Protein AF-A0A3C2DFT2-F1 (afdb_monomer_lite)

Foldseek 3Di:
DDDPPPPPPPPPPDVVVVVVVVVVVVVVCVVCVVVVVVVVCCQAPDPDPPDRPDGDNVVVVVCVVDPVNVVVVVVVVVCVVVVVVVCCVVVVVVVCCLPPPDDPCNVVVPD

pLDDT: mean 82.18, std 14.07, range [43.5, 98.31]

Sequence (111 aa):
MAKGVARSTAEPMGWSKWLLRGHSALVYAFFYAPIAVLTFYSFNESQVVGRWTGFSMRWYGDFLENDNVQQSIWVSVKVCIASTLISVVLGTLAALSIERFRWWGQKAFDA

Secondary structure (DSSP, 8-state):
--------S----THHHHHHHHHHHHHHHHHHHHHHHHHHHHTB--SSTT----B--HHHHHHHH-HHHHHHHHHHHHHHHHHHHHHHHHHHHHHHHHHH---GGGGGT--

Radius of gyration: 25.53 Å; chains: 1; bounding box: 52×27×71 Å

Structure (mmCIF, N/CA/C/O backbone):
data_AF-A0A3C2DFT2-F1
#
_entry.id   AF-A0A3C2DFT2-F1
#
loop_
_atom_site.group_PDB
_atom_site.id
_atom_site.type_symbol
_atom_site.label_atom_id
_atom_site.label_alt_id
_atom_site.label_comp_id
_atom_site.label_asym_id
_atom_site.label_entity_id
_atom_site.label_seq_id
_atom_site.pdbx_PDB_ins_code
_atom_site.Cartn_x
_atom_site.Cartn_y
_atom_site.Cartn_z
_atom_site.occupancy
_atom_site.B_iso_or_equiv
_atom_site.auth_seq_id
_atom_site.auth_comp_id
_atom_site.auth_asym_id
_atom_site.auth_atom_id
_atom_site.pdbx_PDB_model_num
ATOM 1 N N . MET A 1 1 ? 0.767 9.562 -50.059 1.00 43.50 1 MET A N 1
ATOM 2 C CA . MET A 1 1 ? 0.493 8.150 -49.710 1.00 43.50 1 MET A CA 1
ATOM 3 C C . MET A 1 1 ? 0.333 8.041 -48.200 1.00 43.50 1 MET A C 1
ATOM 5 O O . MET A 1 1 ? 1.326 8.040 -47.486 1.00 43.50 1 MET A O 1
ATOM 9 N N . ALA A 1 2 ? -0.907 8.036 -47.709 1.00 45.59 2 ALA A N 1
ATOM 10 C CA . ALA A 1 2 ? -1.207 7.870 -46.289 1.00 45.59 2 ALA A CA 1
ATOM 11 C C . ALA A 1 2 ? -1.118 6.379 -45.937 1.00 45.59 2 ALA A C 1
ATOM 13 O O . ALA A 1 2 ? -1.945 5.586 -46.382 1.00 45.59 2 ALA A O 1
ATOM 14 N N . LYS A 1 3 ? -0.091 5.983 -45.179 1.00 51.78 3 LYS A N 1
ATOM 15 C CA . LYS A 1 3 ? -0.032 4.643 -44.589 1.00 51.78 3 LYS A CA 1
ATOM 16 C C . LYS A 1 3 ? -1.138 4.560 -43.542 1.00 51.78 3 LYS A C 1
ATOM 18 O O . LYS A 1 3 ? -1.062 5.214 -42.505 1.00 51.78 3 LYS A O 1
ATOM 23 N N . GLY A 1 4 ? -2.179 3.793 -43.860 1.00 53.94 4 GLY A N 1
ATOM 24 C CA . GLY A 1 4 ? -3.237 3.445 -42.927 1.00 53.94 4 GLY A CA 1
ATOM 25 C C . GLY A 1 4 ? -2.618 2.805 -41.694 1.00 53.94 4 GLY A C 1
ATOM 26 O O . GLY A 1 4 ? -1.952 1.775 -41.787 1.00 53.94 4 GLY A O 1
ATOM 27 N N . VAL A 1 5 ? -2.817 3.452 -40.548 1.00 64.12 5 VAL A N 1
ATOM 28 C CA . VAL A 1 5 ? -2.613 2.852 -39.234 1.00 64.12 5 VAL A CA 1
ATOM 29 C C . VAL A 1 5 ? -3.442 1.577 -39.233 1.00 64.12 5 VAL A C 1
ATOM 31 O O . VAL A 1 5 ? -4.671 1.641 -39.288 1.00 64.12 5 VAL A O 1
ATOM 34 N N . ALA A 1 6 ? -2.769 0.429 -39.251 1.00 58.09 6 ALA A N 1
ATOM 35 C CA . ALA A 1 6 ? -3.410 -0.855 -39.062 1.00 58.09 6 ALA A CA 1
ATOM 36 C C . ALA A 1 6 ? -4.126 -0.789 -37.711 1.00 58.09 6 ALA A C 1
ATOM 38 O O . ALA A 1 6 ? -3.504 -0.866 -36.652 1.00 58.09 6 ALA A O 1
ATOM 39 N N . ARG A 1 7 ? -5.442 -0.554 -37.746 1.00 57.59 7 ARG A N 1
ATOM 40 C CA . ARG A 1 7 ? -6.301 -0.780 -36.592 1.00 57.59 7 ARG A CA 1
ATOM 41 C C . ARG A 1 7 ? -6.081 -2.240 -36.238 1.00 57.59 7 ARG A C 1
ATOM 43 O O . ARG A 1 7 ? -6.345 -3.100 -37.068 1.00 57.59 7 ARG A O 1
ATOM 50 N N . SER A 1 8 ? -5.536 -2.499 -35.057 1.00 57.75 8 SER A N 1
ATOM 51 C CA . SER A 1 8 ? -5.474 -3.842 -34.494 1.00 57.75 8 SER A CA 1
ATOM 52 C C . SER A 1 8 ? -6.906 -4.383 -34.450 1.00 57.75 8 SER A C 1
ATOM 54 O O . SER A 1 8 ? -7.726 -3.969 -33.632 1.00 57.75 8 SER A O 1
ATOM 56 N N . THR A 1 9 ? -7.254 -5.201 -35.441 1.00 58.59 9 THR A N 1
ATOM 57 C CA . THR A 1 9 ? -8.595 -5.716 -35.739 1.00 58.59 9 THR A CA 1
ATOM 58 C C . THR A 1 9 ? -8.927 -6.903 -34.844 1.00 58.59 9 THR A C 1
ATOM 60 O O . THR A 1 9 ? -9.213 -7.999 -35.316 1.00 58.59 9 THR A O 1
ATOM 63 N N . ALA A 1 10 ? -8.901 -6.677 -33.536 1.00 61.44 10 ALA A N 1
ATOM 64 C CA . ALA A 1 10 ? -9.482 -7.580 -32.553 1.00 61.44 10 ALA A CA 1
ATOM 65 C C . ALA A 1 10 ? -10.245 -6.756 -31.512 1.00 61.44 10 ALA A C 1
ATOM 67 O O . ALA A 1 10 ? -9.989 -6.824 -30.317 1.00 61.44 10 ALA A O 1
ATOM 68 N N . GLU A 1 11 ? -11.181 -5.930 -31.975 1.00 62.62 11 GLU A N 1
ATOM 69 C CA . GLU A 1 11 ? -12.261 -5.457 -31.117 1.00 62.62 11 GLU A CA 1
ATOM 70 C C . GLU A 1 11 ? -13.265 -6.615 -30.990 1.00 62.62 11 GLU A C 1
ATOM 72 O O . GLU A 1 11 ? -13.957 -6.902 -31.971 1.00 62.62 11 GLU A O 1
ATOM 77 N N . PRO A 1 12 ? -13.364 -7.317 -29.843 1.00 57.88 12 PRO A N 1
ATOM 78 C CA . PRO A 1 12 ? -14.347 -8.382 -29.697 1.00 57.88 12 PRO A CA 1
ATOM 79 C C . PRO A 1 12 ? -15.749 -7.818 -29.957 1.00 57.88 12 PRO A C 1
ATOM 81 O O . PRO A 1 12 ? -16.151 -6.820 -29.365 1.00 57.88 12 PRO A O 1
ATOM 84 N N . MET A 1 13 ? -16.506 -8.403 -30.878 1.00 67.06 13 MET A N 1
ATOM 85 C CA . MET A 1 13 ? -17.833 -7.891 -31.225 1.00 67.06 13 MET A CA 1
ATOM 86 C C . MET A 1 13 ? -18.809 -8.051 -30.042 1.00 67.06 13 MET A C 1
ATOM 88 O O . MET A 1 13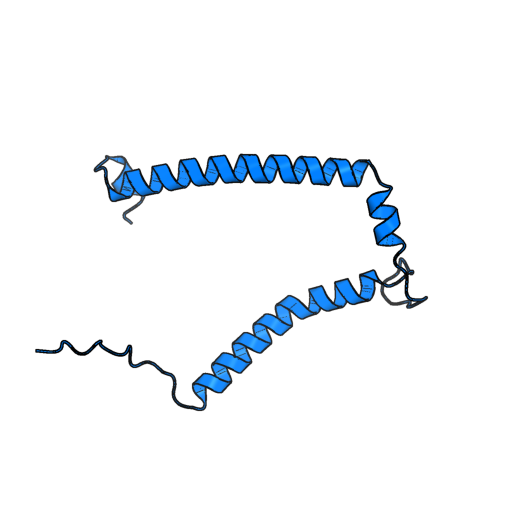 ? -18.899 -9.120 -29.438 1.00 67.06 13 MET A O 1
ATOM 92 N N . GLY A 1 14 ? -19.528 -6.965 -29.719 1.00 71.06 14 GLY A N 1
ATOM 93 C CA . GLY A 1 14 ? -20.730 -6.879 -28.870 1.00 71.06 14 GLY A CA 1
ATOM 94 C C . GLY A 1 14 ? -20.731 -7.672 -27.556 1.00 71.06 14 GLY A C 1
ATOM 95 O O . GLY A 1 14 ? -20.453 -7.128 -26.488 1.00 71.06 14 GLY A O 1
ATOM 96 N N . TRP A 1 15 ? -21.092 -8.954 -27.634 1.00 74.38 15 TRP A N 1
ATOM 97 C CA . TRP A 1 15 ? -21.249 -9.858 -26.490 1.00 74.38 15 TRP A CA 1
ATOM 98 C C . TRP A 1 15 ? -19.935 -10.249 -25.822 1.00 74.38 15 TRP A C 1
ATOM 100 O O . TRP A 1 15 ? -19.880 -10.340 -24.598 1.00 74.38 15 TRP A O 1
ATOM 110 N N . SER A 1 16 ? -18.855 -10.416 -26.588 1.00 76.69 16 SER A N 1
ATOM 111 C CA . SER A 1 16 ? -17.560 -10.759 -25.995 1.00 76.69 16 SER A CA 1
ATOM 112 C C . SER A 1 16 ? -17.008 -9.602 -25.146 1.00 76.69 16 SER A C 1
ATOM 114 O O . SER A 1 16 ? -16.476 -9.854 -24.069 1.00 76.69 16 SER A O 1
ATOM 116 N N . LYS A 1 17 ? -17.252 -8.333 -25.522 1.00 79.75 17 LYS A N 1
ATOM 117 C CA . LYS A 1 17 ? -16.929 -7.161 -24.678 1.00 79.75 17 LYS A CA 1
ATOM 118 C C . LYS A 1 17 ? -17.673 -7.183 -23.343 1.00 79.75 17 LYS A C 1
ATOM 120 O O . LYS A 1 17 ? -17.085 -6.841 -22.322 1.00 79.75 17 LYS A O 1
ATOM 125 N N . TRP A 1 18 ? -18.946 -7.576 -23.341 1.00 82.44 18 TRP A N 1
ATOM 126 C CA . TRP A 1 18 ? -19.739 -7.683 -22.114 1.00 82.44 18 TRP A CA 1
ATOM 127 C C . TRP A 1 18 ? -19.280 -8.836 -21.225 1.00 82.44 18 TRP A C 1
ATOM 129 O O . TRP A 1 18 ? -19.155 -8.644 -20.019 1.00 82.44 18 TRP A O 1
ATOM 139 N N . LEU A 1 19 ? -18.949 -9.989 -21.809 1.00 88.19 19 LEU A N 1
ATOM 140 C CA . LEU A 1 19 ? -18.393 -11.125 -21.071 1.00 88.19 19 LEU A CA 1
ATOM 141 C C . LEU A 1 19 ? -17.013 -10.810 -20.484 1.00 88.19 19 LEU A C 1
ATOM 143 O O . LEU A 1 19 ? -16.780 -11.082 -19.311 1.00 88.19 19 LEU A O 1
ATOM 147 N N . LEU A 1 20 ? -16.123 -10.179 -21.256 1.00 87.19 20 LEU A N 1
ATOM 148 C CA . LEU A 1 20 ? -14.805 -9.737 -20.786 1.00 87.19 20 LEU A CA 1
ATOM 149 C C . LEU A 1 20 ? -14.933 -8.719 -19.646 1.00 87.19 20 LEU A C 1
ATOM 151 O O . LEU A 1 20 ? -14.286 -8.868 -18.615 1.00 87.19 20 LEU A O 1
ATOM 155 N N . ARG A 1 21 ? -15.815 -7.721 -19.791 1.00 88.25 21 ARG A N 1
ATOM 156 C CA . ARG A 1 21 ? -16.093 -6.735 -18.735 1.00 88.25 21 ARG A CA 1
ATOM 157 C C . ARG A 1 21 ? -16.679 -7.376 -17.484 1.00 88.25 21 ARG A C 1
ATOM 159 O O . ARG A 1 21 ? -16.240 -7.049 -16.388 1.00 88.25 21 ARG A O 1
ATOM 166 N N . GLY A 1 22 ? -17.637 -8.286 -17.649 1.00 94.06 22 GLY A N 1
ATOM 167 C CA . GLY A 1 22 ? -18.234 -9.038 -16.548 1.00 94.06 22 GLY A CA 1
ATOM 168 C C . GLY A 1 22 ? -17.198 -9.887 -15.818 1.00 94.06 22 GLY A C 1
ATOM 169 O O . GLY A 1 22 ? -17.131 -9.844 -14.596 1.00 94.06 22 GLY A O 1
ATOM 170 N N . HIS A 1 23 ? -16.334 -10.586 -16.558 1.00 93.94 23 HIS A N 1
ATOM 171 C CA . HIS A 1 23 ? -15.244 -11.372 -15.988 1.00 93.94 23 HIS A CA 1
ATOM 172 C C . HIS A 1 23 ? -14.261 -10.497 -15.203 1.00 93.94 23 HIS A C 1
ATOM 174 O O . HIS A 1 23 ? -14.011 -10.776 -14.035 1.00 93.94 23 HIS A O 1
ATOM 180 N N . SER A 1 24 ? -13.757 -9.406 -15.789 1.00 93.19 24 SER A N 1
ATOM 181 C CA . SER A 1 24 ? -12.868 -8.478 -15.082 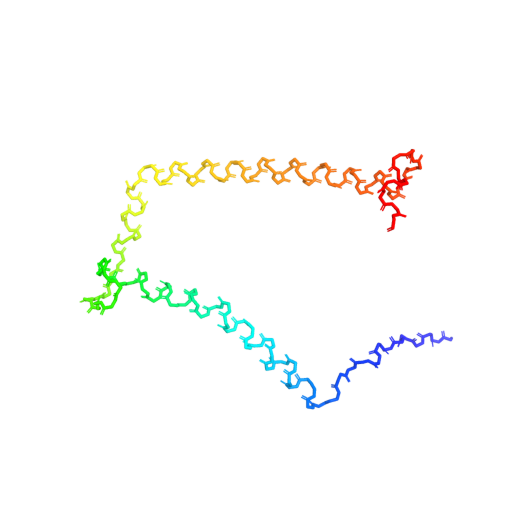1.00 93.19 24 SER A CA 1
ATOM 182 C C . SER A 1 24 ? -13.530 -7.891 -13.834 1.00 93.19 24 SER A C 1
ATOM 184 O O . SER A 1 24 ? -12.907 -7.854 -12.779 1.00 93.19 24 SER A O 1
ATOM 186 N N . ALA A 1 25 ? -14.800 -7.483 -13.921 1.00 94.88 25 ALA A N 1
ATOM 187 C CA . ALA A 1 25 ? -15.547 -6.971 -12.774 1.00 94.88 25 ALA A CA 1
ATOM 188 C C . ALA A 1 25 ? -15.692 -8.023 -11.665 1.00 94.88 25 ALA A C 1
ATOM 190 O O . ALA A 1 25 ? -15.545 -7.688 -10.495 1.00 94.88 25 ALA A O 1
ATOM 191 N N . LEU A 1 26 ? -15.925 -9.288 -12.020 1.00 96.25 26 LEU A N 1
ATOM 192 C CA . LEU A 1 26 ? -16.045 -10.388 -11.065 1.00 96.25 26 LEU A CA 1
ATOM 193 C C . LEU A 1 26 ? -14.700 -10.711 -10.403 1.00 96.25 26 LEU A C 1
ATOM 195 O O . LEU A 1 26 ? -14.652 -10.915 -9.194 1.00 96.25 26 LEU A O 1
ATOM 199 N N . VAL A 1 27 ? -13.604 -10.673 -11.165 1.00 95.81 27 VAL A N 1
ATOM 200 C CA . VAL A 1 27 ? -12.241 -10.810 -10.631 1.00 95.81 27 VAL A CA 1
ATOM 201 C C . VAL A 1 27 ? -11.942 -9.688 -9.636 1.00 95.81 27 VAL A C 1
ATOM 203 O O . VAL A 1 27 ? -11.522 -9.965 -8.514 1.00 95.81 27 VAL A O 1
ATOM 206 N N . TYR A 1 28 ? -12.216 -8.430 -9.993 1.00 96.06 28 TYR A N 1
ATOM 207 C CA . TYR A 1 28 ? -12.052 -7.314 -9.062 1.00 96.06 28 TYR A CA 1
ATOM 208 C C . TYR A 1 28 ? -12.949 -7.471 -7.834 1.00 96.06 28 TYR A C 1
ATOM 210 O O . TYR A 1 28 ? -12.464 -7.354 -6.715 1.00 96.06 28 TYR A O 1
ATOM 218 N N . ALA A 1 29 ? -14.227 -7.802 -8.011 1.00 96.19 29 ALA A N 1
ATOM 219 C CA . ALA A 1 29 ? -15.138 -8.022 -6.894 1.00 96.19 29 ALA A CA 1
ATOM 220 C C . ALA A 1 29 ? -14.621 -9.114 -5.949 1.00 96.19 29 ALA A C 1
ATOM 222 O O . ALA A 1 29 ? -14.665 -8.928 -4.740 1.00 96.19 29 ALA A O 1
ATOM 223 N N . PHE A 1 30 ? -14.068 -10.208 -6.473 1.00 95.56 30 PHE A N 1
ATOM 224 C CA . PHE A 1 30 ? -13.489 -11.278 -5.665 1.00 95.56 30 PHE A CA 1
ATOM 225 C C . PHE A 1 30 ? -12.275 -10.816 -4.846 1.00 95.56 30 PHE A C 1
ATOM 227 O O . PHE A 1 30 ? -12.204 -11.114 -3.658 1.00 95.56 30 PHE A O 1
ATOM 234 N N . PHE A 1 31 ? -11.347 -10.056 -5.438 1.00 95.81 31 PHE A N 1
ATOM 235 C CA . PHE A 1 31 ? -10.185 -9.527 -4.711 1.00 95.81 31 PHE A CA 1
ATOM 236 C C . PHE A 1 31 ? -10.558 -8.440 -3.695 1.00 95.81 31 PHE A C 1
ATOM 238 O O . PHE A 1 31 ? -9.969 -8.378 -2.618 1.00 95.81 31 PHE A O 1
ATOM 245 N N . TYR A 1 32 ? -11.540 -7.595 -4.014 1.00 95.69 32 TYR A N 1
ATOM 246 C CA . TYR A 1 32 ? -11.960 -6.492 -3.147 1.00 95.69 32 TYR A CA 1
ATOM 247 C C . TYR A 1 32 ? -12.980 -6.905 -2.082 1.00 95.69 32 TYR A C 1
ATOM 249 O O . TYR A 1 32 ? -13.038 -6.259 -1.041 1.00 95.69 32 TYR A O 1
ATOM 257 N N . ALA A 1 33 ? -13.751 -7.978 -2.282 1.00 95.06 33 ALA A N 1
ATOM 258 C CA . ALA A 1 33 ? -14.699 -8.494 -1.295 1.00 95.06 33 ALA A CA 1
ATOM 259 C C . ALA A 1 33 ? -14.069 -8.739 0.092 1.00 95.06 33 ALA A C 1
ATOM 261 O O . ALA A 1 33 ? -14.594 -8.194 1.064 1.00 95.06 33 ALA A O 1
ATOM 262 N N . PRO A 1 34 ? -12.945 -9.475 0.242 1.00 94.25 34 PRO A N 1
ATOM 263 C CA . PRO A 1 34 ? -12.332 -9.678 1.555 1.00 94.25 34 PRO A CA 1
ATOM 264 C C . PRO A 1 34 ? -11.802 -8.372 2.159 1.00 94.25 34 PRO A C 1
ATOM 266 O O . PRO A 1 34 ? -11.884 -8.186 3.371 1.00 94.25 34 PRO A O 1
ATOM 269 N N . ILE A 1 35 ? -11.317 -7.443 1.329 1.00 94.38 35 ILE A N 1
ATOM 270 C CA . ILE A 1 35 ? -10.861 -6.120 1.776 1.00 94.38 35 ILE A CA 1
ATOM 271 C C . ILE A 1 35 ? -12.045 -5.319 2.326 1.00 94.38 35 ILE A C 1
ATOM 273 O O . ILE A 1 35 ? -11.950 -4.753 3.409 1.00 94.38 35 ILE A O 1
ATOM 277 N N . ALA A 1 36 ? -13.183 -5.322 1.630 1.00 92.44 36 ALA A N 1
ATOM 278 C CA . ALA A 1 36 ? -14.398 -4.642 2.065 1.00 92.44 36 ALA A CA 1
ATOM 279 C C . ALA A 1 36 ? -14.951 -5.232 3.370 1.00 92.44 36 ALA A C 1
ATOM 281 O O . ALA A 1 36 ? -15.348 -4.483 4.262 1.00 92.44 36 ALA A O 1
ATOM 282 N N . VAL A 1 37 ? -14.927 -6.561 3.512 1.00 89.69 37 VAL A N 1
ATOM 283 C CA . VAL A 1 37 ? -15.291 -7.247 4.760 1.00 89.69 37 VAL A CA 1
ATOM 284 C C . VAL A 1 37 ? -14.361 -6.816 5.896 1.00 89.69 37 VAL A C 1
ATOM 286 O O . VAL A 1 37 ? -14.842 -6.458 6.969 1.00 89.69 37 VAL A O 1
ATOM 289 N N . LEU A 1 38 ? -13.047 -6.779 5.658 1.00 89.06 38 LEU A N 1
ATOM 290 C CA . LEU A 1 38 ? -12.074 -6.309 6.644 1.00 89.06 38 LEU A CA 1
ATOM 291 C C . LEU A 1 38 ? -12.331 -4.850 7.042 1.00 89.06 38 LEU A C 1
ATOM 293 O O . LEU A 1 38 ? -12.346 -4.542 8.229 1.00 89.06 38 LEU A O 1
ATOM 297 N N . THR A 1 39 ? -12.588 -3.962 6.078 1.00 87.75 39 THR A N 1
ATOM 298 C CA . THR A 1 39 ? -12.938 -2.560 6.344 1.00 87.75 39 THR A CA 1
ATOM 299 C C . THR A 1 39 ? -14.209 -2.451 7.180 1.00 87.75 39 THR A C 1
ATOM 301 O O . THR A 1 39 ? -14.228 -1.702 8.150 1.00 87.75 39 THR A O 1
ATOM 304 N N . PHE A 1 40 ? -15.251 -3.221 6.858 1.00 85.56 40 PHE A N 1
ATOM 305 C CA . PHE A 1 40 ? -16.494 -3.237 7.629 1.00 85.56 40 PHE A CA 1
ATOM 306 C C . PHE A 1 40 ? -16.261 -3.688 9.078 1.00 85.56 40 PHE A C 1
ATOM 308 O O . PHE A 1 40 ? -16.743 -3.047 10.012 1.00 85.56 40 PHE A O 1
ATOM 315 N N . TYR A 1 41 ? -15.469 -4.744 9.284 1.00 83.56 41 TYR A N 1
ATOM 316 C CA . TYR A 1 41 ? -15.109 -5.214 10.624 1.00 83.56 41 TYR A CA 1
ATOM 317 C C . TYR A 1 41 ? -14.133 -4.291 11.361 1.00 83.56 41 TYR A C 1
ATOM 319 O O . TYR A 1 41 ? -14.152 -4.276 12.587 1.00 83.56 41 TYR A O 1
ATOM 327 N N . SER A 1 42 ? -13.334 -3.483 10.658 1.00 83.50 42 SER A N 1
ATOM 328 C CA . SER A 1 42 ? -12.429 -2.500 11.272 1.00 83.50 42 SER A CA 1
ATOM 329 C C . SER A 1 42 ? -13.165 -1.418 12.069 1.00 83.50 42 SER A C 1
ATOM 331 O O . SER A 1 42 ? -12.560 -0.777 12.926 1.00 83.50 42 SER A O 1
ATOM 333 N N . PHE A 1 43 ? -14.460 -1.222 11.800 1.00 83.19 43 PHE A N 1
ATOM 334 C CA . PHE A 1 43 ? -15.333 -0.325 12.555 1.00 83.19 43 PHE A CA 1
ATOM 335 C C . PHE A 1 43 ? -16.089 -1.024 13.695 1.00 83.19 43 PHE A C 1
ATOM 337 O O . PHE A 1 43 ? -16.921 -0.394 14.341 1.00 83.19 43 PHE A O 1
ATOM 344 N N . ASN A 1 44 ? -15.852 -2.315 13.947 1.00 78.50 44 ASN A N 1
ATOM 345 C CA . ASN A 1 44 ? -16.502 -3.047 15.031 1.00 78.50 44 ASN A CA 1
ATOM 346 C C . ASN A 1 44 ? -15.685 -2.927 16.328 1.00 78.50 44 ASN A C 1
ATOM 348 O O . ASN A 1 44 ? -14.483 -3.191 16.367 1.00 78.50 44 ASN A O 1
ATOM 352 N N . GLU A 1 45 ? -16.356 -2.571 17.419 1.00 71.06 45 GLU A N 1
ATOM 353 C CA . GLU A 1 45 ? -15.746 -2.499 18.751 1.00 71.06 45 GLU A CA 1
ATOM 354 C C . GLU A 1 45 ? -15.366 -3.880 19.321 1.00 71.06 45 GLU A C 1
ATOM 356 O O . GLU A 1 45 ? -14.450 -4.002 20.144 1.00 71.06 45 GLU A O 1
ATOM 361 N N . SER A 1 46 ? -16.072 -4.933 18.891 1.00 70.44 46 SER A N 1
ATOM 362 C CA . SER A 1 46 ? -15.869 -6.292 19.388 1.00 70.44 46 SER A CA 1
ATOM 363 C C . SER A 1 46 ? -14.573 -6.912 18.868 1.00 70.44 46 SER A C 1
ATOM 365 O O . SER A 1 46 ? -14.273 -6.855 17.680 1.00 70.44 46 SER A O 1
ATOM 367 N N . GLN A 1 47 ? -13.850 -7.606 19.752 1.00 63.00 47 GLN A N 1
ATOM 368 C CA . GLN A 1 47 ? -12.665 -8.402 19.398 1.00 63.00 47 GLN A CA 1
ATOM 369 C C . GLN A 1 47 ? -13.020 -9.770 18.782 1.00 63.00 47 GLN A C 1
ATOM 371 O O . GLN A 1 47 ? -12.134 -10.524 18.389 1.00 63.00 47 GLN A O 1
ATOM 376 N N . VAL A 1 48 ? -14.313 -10.123 18.728 1.00 68.44 48 VAL A N 1
ATOM 377 C CA . VAL A 1 48 ? -14.791 -11.426 18.250 1.00 68.44 48 VAL A CA 1
ATOM 378 C C . VAL A 1 48 ? -15.564 -11.252 16.948 1.00 68.44 48 VAL A C 1
ATOM 380 O O . VAL A 1 48 ? -16.629 -10.630 16.917 1.00 68.44 48 VAL A O 1
ATOM 383 N N . VAL A 1 49 ? -15.049 -11.864 15.878 1.00 63.44 49 VAL A N 1
ATOM 384 C CA . VAL A 1 49 ? -15.716 -11.936 14.572 1.00 63.44 49 VAL A CA 1
ATOM 385 C C . VAL A 1 49 ? -17.083 -12.608 14.756 1.00 63.44 49 VAL A C 1
ATOM 387 O O . VAL A 1 49 ? -17.161 -13.754 15.188 1.00 63.44 49 VAL A O 1
ATOM 390 N N . GLY A 1 50 ? -18.167 -11.879 14.473 1.00 64.94 50 GLY A N 1
ATOM 391 C CA . GLY A 1 50 ? -19.544 -12.385 14.568 1.00 64.94 50 GLY A CA 1
ATOM 392 C C . GLY A 1 50 ? -20.413 -11.771 15.672 1.00 64.94 50 GLY A C 1
ATOM 393 O O . GLY A 1 50 ? -21.624 -11.974 15.650 1.00 64.94 50 GLY A O 1
ATOM 394 N N . ARG A 1 51 ? -19.855 -10.968 16.592 1.00 63.97 51 ARG A N 1
ATOM 395 C CA . ARG A 1 51 ? -20.651 -10.110 17.491 1.00 63.97 51 ARG A CA 1
ATOM 396 C C . ARG A 1 51 ? -20.487 -8.648 17.101 1.00 63.97 51 ARG A C 1
ATOM 398 O O . ARG A 1 51 ? -19.409 -8.081 17.240 1.00 63.97 51 ARG A O 1
ATOM 405 N N . TRP A 1 52 ? -21.561 -8.043 16.603 1.00 66.44 52 TRP A N 1
ATOM 406 C CA . TRP A 1 52 ? -21.608 -6.610 16.329 1.00 66.44 52 TRP A CA 1
ATOM 407 C C . TRP A 1 52 ? -22.099 -5.876 17.576 1.00 66.44 52 TRP A C 1
ATOM 409 O O . TRP A 1 52 ? -23.282 -5.947 17.904 1.00 66.44 52 TRP A O 1
ATOM 419 N N . THR A 1 53 ? -21.189 -5.228 18.304 1.00 69.88 53 THR A N 1
ATOM 420 C CA . THR A 1 53 ? -21.529 -4.467 19.520 1.00 69.88 53 THR A CA 1
ATOM 421 C C . THR A 1 53 ? -21.794 -2.988 19.235 1.00 69.88 53 THR A C 1
ATOM 423 O O . THR A 1 53 ? -22.631 -2.396 19.907 1.00 69.88 53 THR A O 1
ATOM 426 N N . GLY A 1 54 ? -21.160 -2.402 18.210 1.00 72.31 54 GLY A N 1
ATOM 427 C CA . GLY A 1 54 ? -21.339 -0.997 17.831 1.00 72.31 54 GLY A CA 1
ATOM 428 C C . GLY A 1 54 ? -20.272 -0.500 16.849 1.00 72.31 54 GLY A C 1
ATOM 429 O O . GLY A 1 54 ? -19.321 -1.223 16.547 1.00 72.31 54 GLY A O 1
ATOM 430 N N . PHE A 1 55 ? -20.443 0.733 16.357 1.00 77.62 55 PHE A N 1
ATOM 431 C CA . PHE A 1 55 ? -19.442 1.435 15.545 1.00 77.62 55 PHE A CA 1
ATOM 432 C C . PHE A 1 55 ? -18.359 2.026 16.455 1.00 77.62 55 PHE A C 1
ATOM 434 O O . PHE A 1 55 ? -18.667 2.833 17.330 1.00 77.62 55 PHE A O 1
ATOM 441 N N . SER A 1 56 ? -17.098 1.652 16.244 1.00 79.94 56 SER A N 1
ATOM 442 C CA . SER A 1 56 ? -15.964 2.128 17.033 1.00 79.94 56 SER A CA 1
ATOM 443 C C . SER A 1 56 ? -14.728 2.344 16.170 1.00 79.94 56 SER A C 1
ATOM 445 O O . SER A 1 56 ? -14.421 1.564 15.274 1.00 79.94 56 SER A O 1
ATOM 447 N N . MET A 1 57 ? -13.994 3.411 16.480 1.00 79.69 57 MET A N 1
ATOM 448 C CA . MET A 1 57 ? -12.682 3.720 15.906 1.00 79.69 57 MET A CA 1
ATOM 449 C C . MET A 1 57 ? -11.541 3.451 16.899 1.00 79.69 57 MET A C 1
ATOM 451 O O . MET A 1 57 ? -10.411 3.862 16.647 1.00 79.69 57 MET A O 1
ATOM 455 N N . ARG A 1 58 ? -11.811 2.756 18.018 1.00 81.69 58 ARG A N 1
ATOM 456 C CA . ARG A 1 58 ? -10.832 2.512 19.094 1.00 81.69 58 ARG A CA 1
ATOM 457 C C . ARG A 1 58 ? -9.513 1.947 18.566 1.00 81.69 58 ARG A C 1
ATOM 459 O O . ARG A 1 58 ? -8.457 2.458 18.904 1.00 81.69 58 ARG A O 1
ATOM 466 N N . TRP A 1 59 ? -9.584 0.973 17.660 1.00 81.94 59 TRP A N 1
ATOM 467 C CA . TRP A 1 59 ? -8.412 0.319 17.072 1.00 81.94 59 TRP A CA 1
ATOM 468 C C . TRP A 1 59 ? -7.467 1.271 16.335 1.00 81.94 59 TRP A C 1
ATOM 470 O O . TRP A 1 59 ? -6.262 1.043 16.324 1.00 81.94 59 TRP A O 1
ATOM 480 N N . TYR A 1 60 ? -7.992 2.341 15.734 1.00 84.00 60 TYR A N 1
ATOM 481 C CA . TYR A 1 60 ? -7.163 3.360 15.093 1.00 84.00 60 TYR A CA 1
ATOM 482 C C . TYR A 1 60 ? -6.423 4.216 16.130 1.00 84.00 60 TYR A C 1
ATOM 484 O O . TYR A 1 60 ? -5.277 4.586 15.895 1.00 84.00 60 TYR A O 1
ATOM 492 N N . GLY A 1 61 ? -7.053 4.496 17.277 1.00 81.69 61 GLY A N 1
ATOM 493 C CA . GLY A 1 61 ? -6.411 5.161 18.416 1.00 81.69 61 GLY A CA 1
ATOM 494 C C . GLY A 1 61 ? -5.335 4.284 19.056 1.00 81.69 61 GLY A C 1
ATOM 495 O O . GLY A 1 61 ? -4.185 4.702 19.140 1.00 81.69 61 GLY A O 1
ATOM 496 N N . ASP A 1 62 ? -5.674 3.032 19.380 1.00 84.25 62 ASP A N 1
ATOM 497 C CA . ASP A 1 62 ? -4.747 2.050 19.963 1.00 84.25 62 ASP A CA 1
ATOM 498 C C . ASP A 1 62 ? -3.509 1.835 19.071 1.00 84.25 62 ASP A C 1
ATOM 500 O O . ASP A 1 62 ? -2.393 1.655 19.555 1.00 84.25 62 ASP A O 1
ATOM 504 N N . PHE A 1 63 ? -3.693 1.871 17.747 1.00 84.75 63 PHE A N 1
ATOM 505 C CA . PHE A 1 63 ? -2.606 1.783 16.773 1.00 84.75 63 PHE A CA 1
ATOM 506 C C . PHE A 1 63 ? -1.659 2.988 16.830 1.00 84.75 63 PHE A C 1
ATOM 508 O O . PHE A 1 63 ? -0.446 2.822 16.701 1.00 84.75 63 PHE A O 1
ATOM 515 N N . LEU A 1 64 ? -2.199 4.195 17.019 1.00 84.31 64 LEU A N 1
ATOM 516 C CA . LEU A 1 64 ? -1.410 5.421 17.126 1.00 84.31 64 LEU A CA 1
ATOM 517 C C . LEU A 1 64 ? -0.732 5.559 18.491 1.00 84.31 64 LEU A C 1
ATOM 519 O O . LEU A 1 64 ? 0.349 6.124 18.558 1.00 84.31 64 LEU A O 1
ATOM 523 N N . GLU A 1 65 ? -1.301 5.035 19.570 1.00 88.38 65 GLU A N 1
ATOM 524 C CA . GLU A 1 65 ? -0.664 5.083 20.895 1.00 88.38 65 GLU A CA 1
ATOM 525 C C . GLU A 1 65 ? 0.435 4.021 21.071 1.00 88.38 65 GLU A C 1
ATOM 527 O O . GLU A 1 65 ? 1.251 4.103 21.987 1.00 88.38 65 GLU A O 1
ATOM 532 N N . ASN A 1 66 ? 0.494 3.020 20.188 1.00 89.19 66 ASN A N 1
ATOM 533 C CA . ASN A 1 66 ? 1.457 1.934 20.301 1.00 89.19 66 ASN A CA 1
ATOM 534 C C . ASN A 1 66 ? 2.809 2.272 19.647 1.00 89.19 66 ASN A C 1
ATOM 536 O O . ASN A 1 66 ? 3.011 2.093 18.442 1.00 89.19 66 ASN A O 1
ATOM 540 N N . ASP A 1 67 ? 3.772 2.680 20.474 1.00 89.19 67 ASP A N 1
ATOM 541 C CA . ASP A 1 67 ? 5.135 3.027 20.047 1.00 89.19 67 ASP A CA 1
ATOM 542 C C . ASP A 1 67 ? 5.846 1.908 19.270 1.00 89.19 67 ASP A C 1
ATOM 544 O O . ASP A 1 67 ? 6.577 2.178 18.315 1.00 89.19 67 ASP A O 1
ATOM 548 N N . ASN A 1 68 ? 5.628 0.639 19.631 1.00 91.06 68 ASN A N 1
ATOM 549 C CA . ASN A 1 68 ? 6.255 -0.496 18.947 1.00 91.06 68 ASN A CA 1
ATOM 550 C C . ASN A 1 68 ? 5.730 -0.628 17.506 1.00 91.06 68 ASN A C 1
ATOM 552 O O . ASN A 1 68 ? 6.496 -0.807 16.551 1.00 91.06 68 ASN A O 1
ATOM 556 N N . VAL A 1 69 ? 4.418 -0.463 17.330 1.00 90.19 69 VAL A N 1
ATOM 557 C CA . VAL A 1 69 ? 3.788 -0.466 16.007 1.00 90.19 69 VAL A CA 1
ATOM 558 C C . VAL A 1 69 ? 4.305 0.704 15.169 1.00 90.19 69 VAL A C 1
ATOM 560 O O . VAL A 1 69 ? 4.735 0.492 14.032 1.00 90.19 69 VAL A O 1
ATOM 563 N N . GLN A 1 70 ? 4.371 1.914 15.733 1.00 91.69 70 GLN A N 1
ATOM 564 C CA . GLN A 1 70 ? 4.925 3.076 15.033 1.00 91.69 70 GLN A CA 1
ATOM 565 C C . GLN A 1 70 ? 6.382 2.873 14.599 1.00 91.69 70 GLN A C 1
ATOM 567 O O . GLN A 1 70 ? 6.744 3.153 13.452 1.00 91.69 70 GLN A O 1
ATOM 572 N N . GLN A 1 71 ? 7.231 2.359 15.490 1.00 93.31 71 GLN A N 1
ATOM 573 C CA . GLN A 1 71 ? 8.628 2.068 15.169 1.00 93.31 71 GLN A CA 1
ATOM 574 C C . GLN A 1 71 ? 8.745 1.046 14.035 1.00 93.31 71 GLN A C 1
ATOM 576 O O . GLN A 1 71 ? 9.534 1.239 13.107 1.00 93.31 71 GLN A O 1
ATOM 581 N N . SER A 1 72 ? 7.919 0.001 14.059 1.00 93.25 72 SER A N 1
ATOM 582 C CA . SER A 1 72 ? 7.896 -1.042 13.028 1.00 93.25 72 SER A CA 1
ATOM 583 C C . SER A 1 72 ? 7.518 -0.497 11.644 1.00 93.25 72 SER A C 1
ATOM 585 O O . SER A 1 72 ? 8.109 -0.895 10.633 1.00 93.25 72 SER A O 1
ATOM 587 N N . ILE A 1 73 ? 6.593 0.468 11.579 1.00 94.56 73 ILE A N 1
ATOM 588 C CA . ILE A 1 73 ? 6.239 1.165 10.331 1.00 94.56 73 ILE A CA 1
ATOM 589 C C . ILE A 1 73 ? 7.454 1.914 9.787 1.00 94.56 73 ILE A C 1
ATOM 591 O O . ILE A 1 73 ? 7.799 1.765 8.615 1.00 94.56 73 ILE A O 1
ATOM 595 N N . TRP A 1 74 ? 8.151 2.676 10.632 1.00 94.94 74 TRP A N 1
ATOM 596 C CA . TRP A 1 74 ? 9.323 3.442 10.205 1.00 94.94 74 TRP A CA 1
ATOM 597 C C . TRP A 1 74 ? 10.479 2.563 9.742 1.00 94.94 74 TRP A C 1
ATOM 599 O O . TRP A 1 74 ? 11.160 2.909 8.775 1.00 94.94 74 TRP A O 1
ATOM 609 N N . VAL A 1 75 ? 10.698 1.422 10.396 1.00 96.50 75 VAL A N 1
ATOM 610 C CA . VAL A 1 75 ? 11.666 0.422 9.931 1.00 96.50 75 VAL A CA 1
ATOM 611 C C . VAL A 1 75 ? 11.270 -0.084 8.544 1.00 96.50 75 VAL A C 1
ATOM 613 O O . VAL A 1 75 ? 12.091 -0.049 7.628 1.00 96.50 75 VAL A O 1
ATOM 616 N N . SER A 1 76 ? 10.005 -0.462 8.353 1.00 96.94 76 SER A N 1
ATOM 617 C CA . SER A 1 76 ? 9.496 -0.967 7.071 1.00 96.94 76 SER A CA 1
ATOM 618 C C . SER A 1 76 ? 9.637 0.059 5.944 1.00 96.94 76 SER A C 1
ATOM 620 O O . SER A 1 76 ? 10.094 -0.281 4.855 1.00 96.94 76 SER A O 1
ATOM 622 N N . VAL A 1 77 ? 9.321 1.330 6.210 1.00 97.25 77 VAL A N 1
ATOM 623 C CA . VAL A 1 77 ? 9.474 2.429 5.243 1.00 97.25 77 VAL A CA 1
ATOM 624 C C . VAL A 1 77 ? 10.938 2.608 4.842 1.00 97.25 77 VAL A C 1
ATOM 626 O O . VAL A 1 77 ? 11.245 2.658 3.651 1.00 97.25 77 VAL A O 1
ATOM 629 N N . LYS A 1 78 ? 11.860 2.654 5.814 1.00 97.38 78 LYS A N 1
ATOM 630 C CA . LYS A 1 78 ? 13.300 2.795 5.536 1.00 97.38 78 LYS A CA 1
ATOM 631 C C . LYS A 1 78 ? 13.827 1.633 4.697 1.00 97.38 78 LYS A C 1
ATOM 633 O O . LYS A 1 78 ? 14.536 1.859 3.718 1.00 97.38 78 LYS A O 1
ATOM 638 N N . VAL A 1 79 ? 13.454 0.404 5.056 1.00 97.75 79 VAL A N 1
ATOM 639 C CA . VAL A 1 79 ? 13.864 -0.809 4.337 1.00 97.75 79 VAL A CA 1
ATOM 640 C C . VAL A 1 79 ? 13.291 -0.824 2.921 1.00 97.75 79 VAL A C 1
ATOM 642 O O . VAL A 1 79 ? 14.031 -1.089 1.977 1.00 97.75 79 VAL A O 1
ATOM 645 N N . CYS A 1 80 ? 12.011 -0.484 2.751 1.00 97.50 80 CYS A N 1
ATOM 646 C CA . CYS A 1 80 ? 11.359 -0.419 1.444 1.00 97.50 80 CYS A CA 1
ATOM 647 C C . CYS A 1 80 ? 12.057 0.578 0.509 1.00 97.50 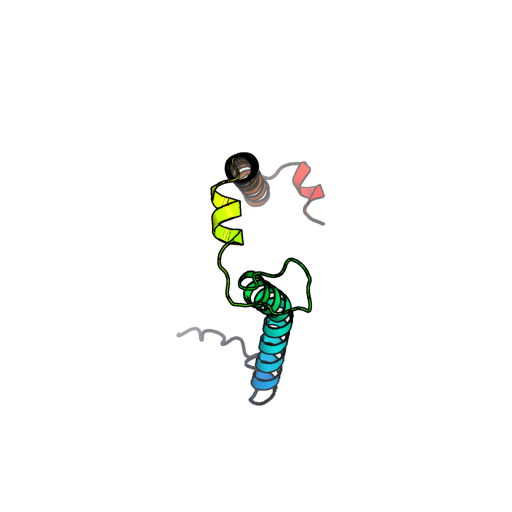80 CYS A C 1
ATOM 649 O O . CYS A 1 80 ? 12.375 0.232 -0.629 1.00 97.50 80 CYS A O 1
ATOM 651 N N . ILE A 1 81 ? 12.365 1.786 0.993 1.00 98.12 81 ILE A N 1
ATOM 652 C CA . ILE A 1 81 ? 13.051 2.813 0.197 1.00 98.12 81 ILE A CA 1
ATOM 653 C C . ILE A 1 81 ? 14.452 2.341 -0.200 1.00 98.12 81 ILE A C 1
ATOM 655 O O . ILE A 1 81 ? 14.799 2.373 -1.380 1.00 98.12 81 ILE A O 1
ATOM 659 N N . ALA A 1 82 ? 15.248 1.870 0.764 1.00 97.75 82 ALA A N 1
ATOM 660 C CA . ALA A 1 82 ? 16.606 1.407 0.495 1.00 97.75 82 ALA A CA 1
ATOM 661 C C . ALA A 1 82 ? 16.618 0.232 -0.497 1.00 97.75 82 ALA A C 1
ATOM 663 O O . ALA A 1 82 ? 17.370 0.245 -1.471 1.00 97.75 82 ALA A O 1
ATOM 664 N N . SER A 1 83 ? 15.742 -0.753 -0.289 1.00 97.69 83 SER A N 1
ATOM 665 C CA . SER A 1 83 ? 15.616 -1.922 -1.159 1.00 97.69 83 SER A CA 1
ATOM 666 C C . SER A 1 83 ? 15.165 -1.541 -2.570 1.00 97.69 83 SER A C 1
ATOM 668 O O . SER A 1 83 ? 15.770 -1.991 -3.542 1.00 97.69 83 SER A O 1
ATOM 670 N N . THR A 1 84 ? 14.174 -0.652 -2.695 1.00 98.00 84 THR A N 1
ATOM 671 C CA . THR A 1 84 ? 13.680 -0.171 -3.993 1.00 98.00 84 THR A CA 1
ATOM 672 C C . THR A 1 84 ? 14.779 0.546 -4.766 1.00 98.00 84 THR A C 1
ATOM 674 O O . THR A 1 84 ? 14.983 0.253 -5.939 1.00 98.00 84 THR A O 1
ATOM 677 N N . LEU A 1 85 ? 15.532 1.442 -4.121 1.00 98.31 85 LEU A N 1
ATOM 678 C CA . LEU A 1 85 ? 16.622 2.167 -4.778 1.00 98.31 85 LEU A CA 1
ATOM 679 C C . LEU A 1 85 ? 17.704 1.217 -5.297 1.00 98.31 85 LEU A C 1
ATOM 681 O O . LEU A 1 85 ? 18.102 1.317 -6.456 1.00 98.31 85 LEU A O 1
ATOM 685 N N . ILE A 1 86 ? 18.143 0.267 -4.468 1.00 97.94 86 ILE A N 1
ATOM 686 C CA . ILE A 1 86 ? 19.149 -0.725 -4.866 1.00 97.94 86 ILE A CA 1
ATOM 687 C C . ILE A 1 86 ? 18.620 -1.579 -6.023 1.00 97.94 86 ILE A C 1
ATOM 689 O O . ILE A 1 86 ? 19.313 -1.757 -7.024 1.00 97.94 86 ILE A O 1
ATOM 693 N N . SER A 1 87 ? 17.384 -2.071 -5.915 1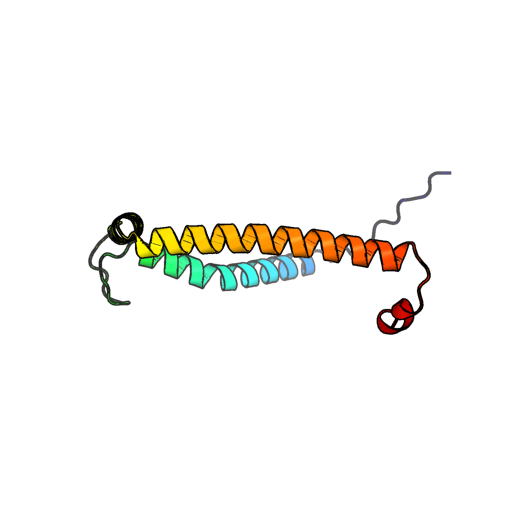.00 97.88 87 SER A N 1
ATOM 694 C CA . SER A 1 87 ? 16.756 -2.906 -6.939 1.00 97.88 87 SER A CA 1
ATOM 695 C C . SER A 1 87 ? 16.605 -2.168 -8.270 1.00 97.88 87 SER A C 1
ATOM 697 O O . SER A 1 87 ? 16.962 -2.715 -9.310 1.00 97.88 87 SER A O 1
ATOM 699 N N . VAL A 1 88 ? 16.161 -0.908 -8.253 1.00 97.81 88 VAL A N 1
ATOM 700 C CA . VAL A 1 88 ? 16.006 -0.088 -9.462 1.00 97.81 88 VAL A CA 1
ATOM 701 C C . VAL A 1 88 ? 17.356 0.203 -10.104 1.00 97.81 88 VAL A C 1
ATOM 703 O O . VAL A 1 88 ? 17.485 0.056 -11.317 1.00 97.81 88 VAL A O 1
ATOM 706 N N . VAL A 1 89 ? 18.372 0.582 -9.323 1.00 97.94 89 VAL A N 1
ATOM 707 C CA . VAL A 1 89 ? 19.711 0.870 -9.860 1.00 97.94 89 VAL A CA 1
ATOM 708 C C . VAL A 1 89 ? 20.308 -0.383 -10.493 1.00 97.94 89 VAL A C 1
ATOM 710 O O . VAL A 1 89 ? 20.713 -0.347 -11.654 1.00 97.94 89 VAL A O 1
ATOM 713 N N . LEU A 1 90 ? 20.316 -1.508 -9.773 1.00 96.50 90 LEU A N 1
ATOM 714 C CA . LEU A 1 90 ? 20.869 -2.761 -10.286 1.00 96.50 90 LEU A CA 1
ATOM 715 C C . LEU A 1 90 ? 20.068 -3.297 -11.476 1.00 96.50 90 LEU A C 1
ATOM 717 O O . LEU A 1 90 ? 20.662 -3.691 -12.475 1.00 96.50 90 LEU A O 1
ATOM 721 N N . GLY A 1 91 ? 18.736 -3.264 -11.405 1.00 95.06 91 GLY A N 1
ATOM 722 C CA . GLY A 1 91 ? 17.856 -3.702 -12.487 1.00 95.06 91 GLY A CA 1
ATOM 723 C C . GLY A 1 91 ? 18.016 -2.856 -13.749 1.00 95.06 91 GLY A C 1
ATOM 724 O O . GLY A 1 91 ? 18.117 -3.400 -14.846 1.00 95.06 91 GLY A O 1
ATOM 725 N N . THR A 1 92 ? 18.131 -1.534 -13.602 1.00 95.50 92 THR A N 1
ATOM 726 C CA . THR A 1 92 ? 18.353 -0.622 -14.735 1.00 95.50 92 THR A CA 1
ATOM 727 C C . THR A 1 92 ? 19.732 -0.841 -15.352 1.00 95.50 92 THR A C 1
ATOM 729 O O . THR A 1 92 ? 19.847 -0.930 -16.573 1.00 95.50 92 THR A O 1
ATOM 732 N N . LEU A 1 93 ? 20.784 -0.981 -14.536 1.00 93.62 93 LEU A N 1
ATOM 733 C CA . LEU A 1 93 ? 22.131 -1.276 -15.035 1.00 93.62 93 LEU A CA 1
ATOM 734 C C . LEU A 1 93 ? 22.191 -2.634 -15.743 1.00 93.62 93 LEU A C 1
ATOM 7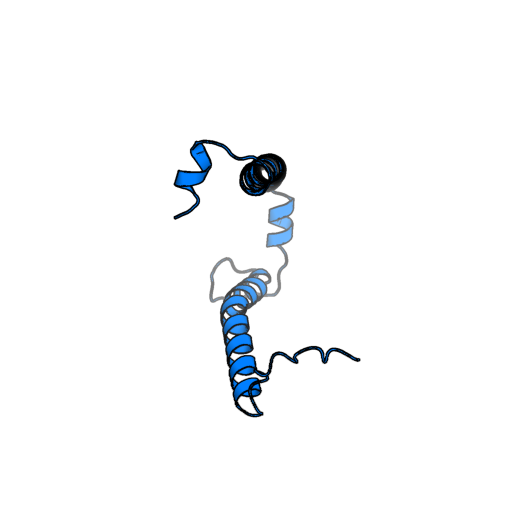36 O O . LEU A 1 93 ? 22.813 -2.739 -16.800 1.00 93.62 93 LEU A O 1
ATOM 740 N N . ALA A 1 94 ? 21.521 -3.654 -15.204 1.00 90.62 94 ALA A N 1
ATOM 741 C CA . ALA A 1 94 ? 21.416 -4.967 -15.832 1.00 90.62 94 ALA A CA 1
ATOM 742 C C . ALA A 1 94 ? 20.701 -4.886 -17.190 1.00 90.62 94 ALA A C 1
ATOM 744 O O . ALA A 1 94 ? 21.233 -5.377 -18.184 1.00 90.62 94 ALA A O 1
ATOM 745 N N . ALA A 1 95 ? 19.554 -4.202 -17.259 1.00 90.56 95 ALA A N 1
ATOM 746 C CA . ALA A 1 95 ? 18.813 -4.002 -18.504 1.00 90.56 95 ALA A CA 1
ATOM 747 C C . ALA A 1 95 ? 19.653 -3.269 -19.566 1.00 90.56 95 ALA A C 1
ATOM 749 O O . ALA A 1 95 ? 19.755 -3.731 -20.701 1.00 90.56 95 ALA A O 1
ATOM 750 N N . LEU A 1 96 ? 20.331 -2.178 -19.185 1.00 91.12 96 LEU A N 1
ATOM 751 C CA . LEU A 1 96 ? 21.213 -1.426 -20.087 1.00 91.12 96 LEU A CA 1
ATOM 752 C C . LEU A 1 96 ? 22.412 -2.256 -20.558 1.00 91.12 96 LEU A C 1
ATOM 754 O O . LEU A 1 96 ? 22.833 -2.131 -21.708 1.00 91.12 96 LEU A O 1
ATOM 758 N N . SER A 1 97 ? 22.957 -3.102 -19.683 1.00 88.56 97 SER A N 1
ATOM 759 C CA . SER A 1 97 ? 24.075 -3.988 -20.015 1.00 88.56 97 SER A CA 1
ATOM 760 C C . SER A 1 97 ? 23.666 -5.019 -21.061 1.00 88.56 97 SER A C 1
ATOM 762 O O . SER A 1 97 ? 24.389 -5.212 -22.033 1.00 88.56 97 SER A O 1
ATOM 764 N N . ILE A 1 98 ? 22.491 -5.633 -20.902 1.00 86.56 98 ILE A N 1
ATOM 765 C CA . ILE A 1 98 ? 21.967 -6.621 -21.851 1.00 86.56 98 ILE A CA 1
ATOM 766 C C . ILE A 1 98 ? 21.618 -5.969 -23.195 1.00 86.56 98 ILE A C 1
ATOM 768 O O . ILE A 1 98 ? 21.933 -6.545 -24.231 1.00 86.56 98 ILE A O 1
ATOM 772 N N . GLU A 1 99 ? 21.014 -4.777 -23.207 1.00 87.75 99 GLU A N 1
ATOM 773 C CA . GLU A 1 99 ? 20.581 -4.121 -24.450 1.00 87.75 99 GLU A CA 1
ATOM 774 C C . GLU A 1 99 ? 21.752 -3.531 -25.255 1.00 87.75 99 GLU A C 1
ATOM 776 O O . GLU A 1 99 ? 21.785 -3.635 -26.481 1.00 87.75 99 GLU A O 1
ATOM 781 N N . ARG A 1 100 ? 22.714 -2.881 -24.584 1.00 82.06 100 ARG A N 1
ATOM 782 C CA . ARG A 1 100 ? 23.720 -2.042 -25.262 1.00 82.06 100 ARG A CA 1
ATOM 783 C C . ARG A 1 100 ? 25.108 -2.661 -25.351 1.00 82.06 100 ARG A C 1
ATOM 785 O O . ARG A 1 100 ? 25.869 -2.275 -26.238 1.00 82.06 100 ARG A O 1
ATOM 792 N N . PHE A 1 101 ? 25.464 -3.596 -24.471 1.00 79.00 101 PHE A N 1
ATOM 793 C CA . PHE A 1 101 ? 26.818 -4.146 -24.403 1.00 79.00 101 PHE A CA 1
ATOM 794 C C . PHE A 1 101 ? 26.829 -5.626 -24.755 1.00 79.00 101 PHE A C 1
ATOM 796 O O . PHE A 1 101 ? 26.083 -6.413 -24.194 1.00 79.00 101 PHE A O 1
ATOM 803 N N . ARG A 1 102 ? 27.721 -6.041 -25.661 1.00 69.19 102 ARG A N 1
ATOM 804 C CA . ARG A 1 102 ? 27.899 -7.462 -25.984 1.00 69.19 102 ARG A CA 1
ATOM 805 C C . ARG A 1 102 ? 28.885 -8.092 -25.004 1.00 69.19 102 ARG A C 1
ATOM 807 O O . ARG A 1 102 ? 30.087 -7.868 -25.127 1.00 69.19 102 ARG A O 1
ATOM 814 N N . TRP A 1 103 ? 28.386 -8.856 -24.031 1.00 73.44 103 TRP A N 1
ATOM 815 C CA . TRP A 1 103 ? 29.192 -9.498 -22.982 1.00 73.44 103 TRP A CA 1
ATOM 816 C C . TRP A 1 103 ? 28.918 -11.002 -22.883 1.00 73.44 103 TRP 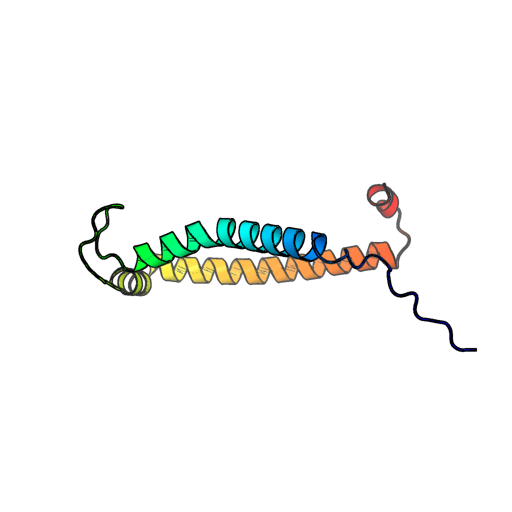A C 1
ATOM 818 O O . TRP A 1 103 ? 27.835 -11.483 -23.198 1.00 73.44 103 TRP A O 1
ATOM 828 N N . TRP A 1 104 ? 29.917 -11.757 -22.423 1.00 65.62 104 TRP A N 1
ATOM 829 C CA . TRP A 1 104 ? 29.903 -13.226 -22.369 1.00 65.62 104 TRP A CA 1
ATOM 830 C C . TRP A 1 104 ? 28.741 -13.823 -21.550 1.00 65.62 104 TRP A C 1
ATOM 832 O O . TRP A 1 104 ? 28.278 -14.914 -21.875 1.00 65.62 104 TRP A O 1
ATOM 842 N N . GLY A 1 105 ? 28.226 -13.093 -20.553 1.00 70.50 105 GLY A N 1
ATOM 843 C CA . GLY A 1 105 ? 27.071 -13.487 -19.736 1.00 70.50 105 GLY A CA 1
ATOM 844 C C . GLY A 1 105 ? 25.697 -13.352 -20.411 1.00 70.50 105 GLY A C 1
ATOM 845 O O . GLY A 1 105 ? 24.730 -13.898 -19.889 1.00 70.50 105 GLY A O 1
ATOM 846 N N . GLN A 1 106 ? 25.581 -12.691 -21.573 1.00 67.75 106 GLN A N 1
ATOM 847 C CA . GLN A 1 106 ? 24.293 -12.549 -22.278 1.00 67.75 106 GLN A CA 1
ATOM 848 C C . GLN A 1 106 ? 23.690 -13.896 -22.689 1.00 67.75 106 GLN A C 1
ATOM 850 O O . GLN A 1 106 ? 22.481 -14.066 -22.619 1.00 67.75 106 GLN A O 1
ATOM 855 N N . LYS A 1 107 ? 24.522 -14.890 -23.031 1.00 69.50 107 LYS A N 1
ATOM 856 C CA . LYS A 1 107 ? 24.058 -16.223 -23.458 1.00 69.50 107 LYS A CA 1
ATOM 857 C C . LYS A 1 107 ? 23.271 -16.981 -22.383 1.00 69.50 107 LYS A C 1
ATOM 859 O O . LYS A 1 107 ? 22.556 -17.913 -22.720 1.00 69.50 107 LYS A O 1
ATOM 864 N N . ALA A 1 108 ? 23.423 -16.616 -21.108 1.00 73.44 108 ALA A N 1
ATOM 865 C CA . ALA A 1 108 ? 22.663 -17.218 -20.014 1.00 73.44 108 ALA A CA 1
ATOM 866 C C . ALA A 1 108 ? 21.235 -16.651 -19.893 1.00 73.44 108 ALA A C 1
ATOM 868 O O . ALA A 1 108 ? 20.388 -17.291 -19.280 1.00 73.44 108 ALA A O 1
ATOM 869 N N . PHE A 1 109 ? 20.975 -15.468 -20.463 1.00 69.00 109 PHE A N 1
ATOM 870 C CA . PHE A 1 109 ? 19.675 -14.790 -20.423 1.00 69.00 109 PHE A CA 1
ATOM 871 C C . PHE A 1 109 ? 18.914 -14.841 -21.761 1.00 69.00 109 PHE A C 1
ATOM 873 O O . PHE A 1 109 ? 17.742 -14.486 -21.788 1.00 69.00 109 PHE A O 1
ATOM 880 N N . ASP A 1 110 ? 19.558 -15.283 -22.845 1.00 64.62 110 ASP A N 1
ATOM 881 C CA . ASP A 1 110 ? 19.035 -15.305 -24.226 1.00 64.62 110 ASP A CA 1
ATOM 882 C C . ASP A 1 110 ? 18.427 -16.678 -24.613 1.00 64.62 110 ASP A C 1
ATOM 884 O O . ASP A 1 110 ? 18.607 -17.151 -25.736 1.00 64.62 110 ASP A O 1
ATOM 888 N N . ALA A 1 111 ? 17.792 -17.362 -23.649 1.00 55.19 111 ALA A N 1
ATOM 889 C CA . ALA A 1 111 ? 17.195 -18.696 -23.814 1.00 55.19 111 ALA A CA 1
ATOM 890 C C . ALA A 1 111 ? 15.742 -18.652 -24.309 1.00 55.19 111 ALA A C 1
ATOM 892 O O . ALA A 1 111 ? 14.980 -17.777 -23.837 1.00 55.19 111 ALA A O 1
#